Protein AF-A0A5D2FHW8-F1 (afdb_monomer)

InterPro domains:
  IPR011263 DNA-directed RNA polymerase, RpoA/D/Rpb3-type [PF01193] (41-77)
  IPR036603 RNA polymerase, RBP11-like subunit [G3DSA:3.30.1360.10] (3-85)
  IPR036603 RNA polymerase, RBP11-like subunit [SSF55257] (5-85)
  IPR050518 Archaeal Rpo3/Eukaryotic RPB3 RNA Polymerase Subunit [PTHR11800] (4-100)

Secondary structure (DSSP, 8-state):
---SEEE-TTT--EEES-STT----SHHHHHHHHTT-TTS------TT---------SSS-HHHHHHHHHHHHHHHHHHHHHHHHHHHHHTTSTTTTSSSS--

Sequence (103 aa):
MILFFDIDPNTQQVVVVDPEAYTYDDEVLKKAEAMGKPGLVEIYAKEDSFIFTVESTGAIKASQLVLNAIEILKQKLDAVRLSEDTVEADDQFGELGAHMQGG

Nearest PDB structures (foldseek):
  8hyj-assembly1_C  TM=8.212E-01  e=2.604E-06  Arabidopsis thaliana
  8him-assembly1_C  TM=8.193E-01  e=3.692E-06  Brassica oleracea
  8fkw-assembly1_SS  TM=1.903E-01  e=2.450E+00  Homo sapiens

Structure (mmCIF, N/CA/C/O backbone):
data_AF-A0A5D2FHW8-F1
#
_entry.id   AF-A0A5D2FHW8-F1
#
loop_
_atom_site.group_PDB
_atom_site.id
_atom_site.type_symbol
_atom_site.label_atom_id
_atom_site.label_alt_id
_atom_site.label_comp_id
_atom_site.label_asym_id
_atom_site.label_entity_id
_atom_site.label_seq_id
_atom_site.pdbx_PDB_ins_code
_atom_site.Cartn_x
_atom_site.Cartn_y
_atom_site.Cartn_z
_atom_site.occupancy
_atom_site.B_iso_or_equiv
_atom_site.auth_seq_id
_atom_site.auth_comp_id
_atom_site.auth_asym_id
_atom_site.auth_atom_id
_atom_site.pdbx_PDB_model_num
ATOM 1 N N . MET A 1 1 ? 10.326 10.768 -16.792 1.00 46.47 1 MET A N 1
ATOM 2 C CA . MET A 1 1 ? 10.415 9.312 -17.003 1.00 46.47 1 MET A CA 1
ATOM 3 C C . MET A 1 1 ? 10.908 8.732 -15.695 1.00 46.47 1 MET A C 1
ATOM 5 O O . MET A 1 1 ? 12.048 8.995 -15.339 1.00 46.47 1 MET A O 1
ATOM 9 N N . ILE A 1 2 ? 10.011 8.134 -14.914 1.00 50.47 2 ILE A N 1
ATOM 10 C CA . ILE A 1 2 ? 10.356 7.531 -13.622 1.00 50.47 2 ILE A CA 1
ATOM 11 C C . ILE A 1 2 ? 10.959 6.166 -13.960 1.00 50.47 2 ILE A C 1
ATOM 13 O O . ILE A 1 2 ? 10.296 5.354 -14.597 1.00 50.47 2 ILE A O 1
ATOM 17 N N . LEU A 1 3 ? 12.242 5.967 -13.664 1.00 63.62 3 LEU A N 1
ATOM 18 C CA . LEU A 1 3 ? 12.969 4.750 -14.022 1.00 63.62 3 LEU A CA 1
ATOM 19 C C . LEU A 1 3 ? 12.973 3.820 -12.799 1.00 63.62 3 LEU A C 1
ATOM 21 O O . LEU A 1 3 ? 13.757 4.002 -11.879 1.00 63.62 3 LEU A O 1
ATOM 25 N N . PHE A 1 4 ? 12.063 2.846 -12.785 1.00 81.06 4 PHE A N 1
ATOM 26 C CA . PHE A 1 4 ? 11.976 1.754 -11.795 1.00 81.06 4 PHE A CA 1
ATOM 27 C C . PHE A 1 4 ? 13.202 0.814 -11.832 1.00 81.06 4 PHE A C 1
ATOM 29 O O . PHE A 1 4 ? 13.447 0.069 -10.883 1.00 81.06 4 PHE A O 1
ATOM 36 N N . PHE A 1 5 ? 13.994 0.875 -12.909 1.00 86.94 5 PHE A N 1
ATOM 37 C CA . PHE A 1 5 ? 15.262 0.165 -13.074 1.00 86.94 5 PHE A CA 1
ATOM 38 C C . PHE A 1 5 ? 16.448 1.131 -13.128 1.00 86.94 5 PHE A C 1
ATOM 40 O O . PHE A 1 5 ? 16.333 2.219 -13.693 1.00 86.94 5 PHE A O 1
ATOM 47 N N . ASP A 1 6 ? 17.604 0.680 -12.65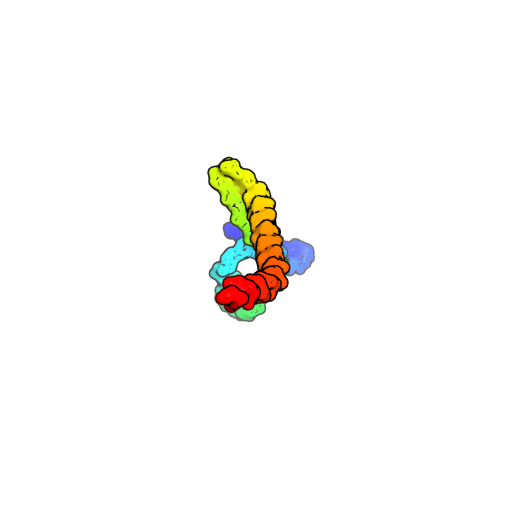0 1.00 90.06 6 ASP A N 1
ATOM 48 C CA . ASP A 1 6 ? 18.896 1.349 -12.840 1.00 90.06 6 ASP A CA 1
ATOM 49 C C . ASP A 1 6 ? 19.994 0.319 -13.153 1.00 90.06 6 ASP A C 1
ATOM 51 O O . ASP A 1 6 ? 19.761 -0.891 -13.092 1.00 90.06 6 ASP A O 1
ATOM 55 N N . ILE A 1 7 ? 21.182 0.786 -13.530 1.00 91.31 7 ILE A N 1
ATOM 56 C CA . ILE A 1 7 ? 22.364 -0.044 -13.764 1.00 91.31 7 ILE A CA 1
ATOM 57 C C . ILE A 1 7 ? 23.322 0.148 -12.592 1.00 91.31 7 ILE A C 1
ATOM 59 O O . ILE A 1 7 ? 23.831 1.245 -12.370 1.00 91.31 7 ILE A O 1
ATOM 63 N N . ASP A 1 8 ? 23.630 -0.932 -11.877 1.00 92.00 8 ASP A N 1
ATOM 64 C CA . ASP A 1 8 ? 24.673 -0.903 -10.853 1.00 92.00 8 ASP A CA 1
ATOM 65 C C . ASP A 1 8 ? 26.030 -0.581 -11.516 1.00 92.00 8 ASP A C 1
ATOM 67 O O . ASP A 1 8 ? 26.493 -1.342 -12.373 1.00 92.00 8 ASP A O 1
ATOM 71 N N . PRO A 1 9 ? 26.704 0.520 -11.133 1.00 93.38 9 PRO A N 1
ATOM 72 C CA . PRO A 1 9 ? 27.933 0.965 -11.785 1.00 93.38 9 PRO A CA 1
ATOM 73 C C . PRO A 1 9 ? 29.117 0.006 -11.590 1.00 93.38 9 PRO A C 1
ATOM 75 O O . PRO A 1 9 ? 30.080 0.070 -12.354 1.00 93.38 9 PRO A O 1
ATOM 78 N N . ASN A 1 10 ? 29.069 -0.878 -10.590 1.00 95.06 10 ASN A N 1
ATOM 79 C CA . ASN A 1 10 ? 30.153 -1.815 -10.292 1.00 95.06 10 ASN A CA 1
ATOM 80 C C . ASN A 1 10 ? 29.988 -3.132 -11.051 1.00 95.06 10 ASN A C 1
ATOM 82 O O . ASN A 1 10 ? 30.965 -3.698 -11.541 1.00 95.06 10 ASN A O 1
ATOM 86 N N . THR A 1 11 ? 28.754 -3.630 -11.133 1.00 94.75 11 THR A N 1
ATOM 87 C CA . THR A 1 11 ? 28.449 -4.942 -11.725 1.00 94.75 11 THR A CA 1
ATOM 88 C C . THR A 1 11 ? 27.930 -4.846 -13.158 1.00 94.75 11 THR A C 1
ATOM 90 O O . THR A 1 11 ? 27.918 -5.854 -13.864 1.00 94.75 11 THR A O 1
ATOM 93 N N . GLN A 1 12 ? 27.523 -3.648 -13.594 1.00 93.00 12 GLN A N 1
ATOM 94 C CA . GLN A 1 12 ? 26.814 -3.383 -14.851 1.00 93.00 12 GLN A CA 1
ATOM 95 C C . GLN A 1 12 ? 25.515 -4.192 -15.005 1.00 93.00 12 GLN A C 1
ATOM 97 O O . GLN A 1 12 ? 25.036 -4.400 -16.121 1.00 93.00 12 GLN A O 1
ATOM 102 N N . GLN A 1 13 ? 24.940 -4.663 -13.895 1.00 90.25 13 GLN A N 1
ATOM 103 C CA . GLN A 1 13 ? 23.674 -5.389 -13.891 1.00 90.25 13 GLN A CA 1
ATOM 104 C C . GLN A 1 13 ? 22.498 -4.439 -13.690 1.00 90.25 13 GLN A C 1
ATOM 106 O O . GLN A 1 13 ? 22.617 -3.404 -13.035 1.00 90.25 13 GLN A O 1
ATOM 111 N N . VAL A 1 14 ? 21.350 -4.814 -14.255 1.00 88.00 14 VAL A N 1
ATOM 112 C CA . VAL A 1 14 ? 20.087 -4.112 -14.025 1.00 88.00 14 VAL A CA 1
ATOM 113 C C . VAL A 1 14 ? 19.595 -4.432 -12.617 1.00 88.00 14 VAL A C 1
ATOM 115 O O . VAL A 1 14 ? 19.520 -5.600 -12.239 1.00 88.00 14 VAL A O 1
ATOM 118 N N . VAL A 1 15 ? 19.233 -3.400 -11.864 1.00 90.38 15 VAL A N 1
ATOM 119 C CA . VAL A 1 15 ? 18.651 -3.505 -10.524 1.00 90.38 15 VAL A CA 1
ATOM 120 C C . VAL A 1 15 ? 17.289 -2.824 -10.484 1.00 90.38 15 VAL A C 1
ATOM 122 O O . VAL A 1 15 ? 17.045 -1.861 -11.210 1.00 90.38 15 VAL A O 1
ATOM 125 N N . VAL A 1 16 ? 16.395 -3.322 -9.629 1.00 89.19 16 VAL A N 1
ATOM 126 C CA . VAL A 1 16 ? 15.116 -2.664 -9.331 1.00 89.19 16 VAL A CA 1
ATOM 127 C C . VAL A 1 16 ? 15.350 -1.654 -8.214 1.00 89.19 16 VAL A C 1
ATOM 129 O O . VAL A 1 16 ? 15.775 -2.042 -7.128 1.00 89.19 16 VAL A O 1
ATOM 132 N N . VAL A 1 17 ? 15.109 -0.370 -8.487 1.00 88.81 17 VAL A N 1
ATOM 133 C CA . VAL A 1 17 ? 15.360 0.720 -7.525 1.00 88.81 17 VAL A CA 1
ATOM 134 C C . VAL A 1 17 ? 14.107 1.058 -6.732 1.00 88.81 17 VAL A C 1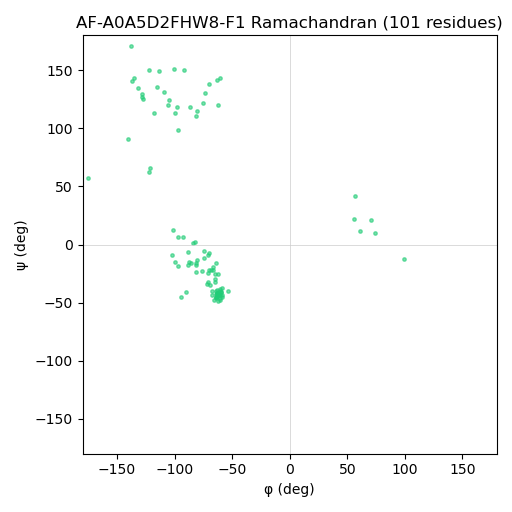
ATOM 136 O O . VAL A 1 17 ? 14.170 1.191 -5.514 1.00 88.81 17 VAL A O 1
ATOM 139 N N . ASP A 1 18 ? 12.975 1.172 -7.422 1.00 86.38 18 AS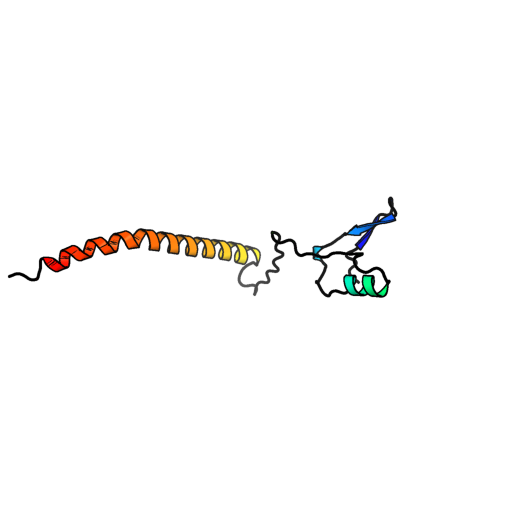P A N 1
ATOM 140 C CA . ASP A 1 18 ? 11.693 1.511 -6.814 1.00 86.38 18 ASP A CA 1
ATOM 141 C C . ASP A 1 18 ? 10.578 0.675 -7.460 1.00 86.38 18 ASP A C 1
ATOM 143 O O . ASP A 1 18 ? 10.028 1.061 -8.496 1.00 86.38 18 ASP A O 1
ATOM 147 N N . PRO A 1 19 ? 10.276 -0.508 -6.896 1.00 83.81 19 PRO A N 1
ATOM 148 C CA . PRO A 1 19 ? 9.193 -1.347 -7.396 1.00 83.81 19 PRO A CA 1
ATOM 149 C C . PRO A 1 19 ? 7.805 -0.751 -7.111 1.00 83.81 19 PRO A C 1
ATOM 151 O O . PRO A 1 19 ? 6.853 -1.101 -7.803 1.00 83.81 19 PRO A O 1
ATOM 154 N N . GLU A 1 20 ? 7.670 0.135 -6.118 1.00 82.69 20 GLU A N 1
ATOM 155 C CA . GLU A 1 20 ? 6.381 0.706 -5.700 1.00 82.69 20 GLU A CA 1
ATOM 156 C C . GLU A 1 20 ? 5.935 1.863 -6.603 1.00 82.69 20 GLU A C 1
ATOM 158 O O . GLU A 1 20 ? 4.740 2.121 -6.738 1.00 82.69 20 GLU A O 1
ATOM 163 N N . ALA A 1 21 ? 6.878 2.522 -7.282 1.00 81.94 21 ALA A N 1
ATOM 164 C CA . ALA A 1 21 ? 6.585 3.537 -8.291 1.00 81.94 21 ALA A CA 1
ATOM 165 C C . ALA A 1 21 ? 5.996 2.973 -9.598 1.00 81.94 21 ALA A C 1
ATOM 167 O O . ALA A 1 21 ? 5.586 3.751 -10.466 1.00 81.94 21 ALA A O 1
ATOM 168 N N . TYR A 1 22 ? 5.967 1.648 -9.777 1.00 83.19 22 TYR A N 1
ATOM 169 C CA . TYR A 1 22 ? 5.394 1.041 -10.973 1.00 83.19 22 TYR A CA 1
ATOM 170 C C . TYR A 1 22 ? 3.860 1.085 -10.941 1.00 83.19 22 TYR A C 1
ATOM 172 O O . TYR A 1 22 ? 3.208 0.542 -10.053 1.00 83.19 22 TYR A O 1
ATOM 180 N N . THR A 1 23 ? 3.276 1.711 -11.958 1.00 82.31 23 THR A N 1
ATOM 181 C CA . THR A 1 23 ? 1.833 1.971 -12.087 1.00 82.31 23 THR A CA 1
ATOM 182 C C . THR A 1 23 ? 1.032 0.803 -12.660 1.00 82.31 23 THR A C 1
ATOM 184 O O . THR A 1 23 ? -0.178 0.941 -12.826 1.00 82.31 23 THR A O 1
ATOM 187 N N . TYR A 1 24 ? 1.669 -0.335 -12.959 1.00 82.12 24 TYR A N 1
ATOM 188 C CA . TYR A 1 24 ? 1.021 -1.493 -13.590 1.00 82.12 24 TYR A CA 1
ATOM 189 C C . TYR A 1 24 ? 0.342 -1.160 -14.936 1.00 82.12 24 TYR A C 1
ATOM 191 O O . TYR A 1 24 ? -0.751 -1.635 -15.226 1.00 82.12 24 TYR A O 1
ATOM 199 N N . ASP A 1 25 ? 0.992 -0.348 -15.778 1.00 85.81 25 ASP A N 1
ATOM 200 C CA . ASP A 1 25 ? 0.500 0.065 -17.110 1.00 85.81 25 ASP A CA 1
ATOM 201 C C . ASP A 1 25 ? 0.984 -0.822 -18.285 1.00 85.81 25 ASP A C 1
ATOM 203 O O . ASP A 1 25 ? 0.734 -0.538 -19.468 1.00 85.81 25 ASP A O 1
ATOM 207 N N . ASP A 1 26 ? 1.661 -1.922 -17.956 1.00 86.25 26 ASP A N 1
ATOM 208 C CA . ASP A 1 26 ? 2.279 -2.896 -18.864 1.00 86.25 26 ASP A CA 1
ATOM 209 C C . ASP A 1 26 ? 3.370 -2.328 -19.787 1.00 86.25 26 ASP A C 1
ATOM 211 O O . ASP A 1 26 ? 3.794 -3.015 -20.724 1.00 86.25 26 ASP A O 1
ATOM 215 N N . GLU A 1 27 ? 3.854 -1.098 -19.573 1.00 86.56 27 GLU A N 1
ATOM 216 C CA . GLU A 1 27 ? 4.847 -0.481 -20.464 1.00 86.56 27 GLU A CA 1
ATOM 217 C C . GLU A 1 27 ? 6.134 -1.322 -20.539 1.00 86.56 27 GLU A C 1
ATOM 219 O O . GLU A 1 27 ? 6.680 -1.556 -21.623 1.00 86.56 27 GLU A O 1
ATOM 224 N N . VAL A 1 28 ? 6.574 -1.858 -19.397 1.00 86.38 28 VAL A N 1
ATOM 225 C CA . VAL A 1 28 ? 7.779 -2.694 -19.283 1.00 86.38 28 VAL A CA 1
ATOM 226 C C . VAL A 1 28 ? 7.642 -4.000 -20.057 1.00 86.38 28 VAL A C 1
ATOM 228 O O . VAL A 1 28 ? 8.555 -4.385 -20.793 1.00 86.38 28 VAL A O 1
ATOM 231 N N . LEU A 1 29 ? 6.492 -4.661 -19.924 1.00 88.94 29 LEU A N 1
ATOM 232 C CA . LEU A 1 29 ? 6.212 -5.929 -20.596 1.00 88.94 29 LEU A CA 1
ATOM 233 C C . LEU A 1 29 ? 6.161 -5.725 -22.113 1.00 88.94 29 LEU A C 1
ATOM 235 O O . LEU A 1 29 ? 6.876 -6.400 -22.856 1.00 88.94 29 LEU A O 1
ATOM 239 N N . LYS A 1 30 ? 5.427 -4.702 -22.570 1.00 90.06 30 LYS A N 1
ATOM 240 C CA . LYS A 1 30 ? 5.346 -4.329 -23.992 1.00 90.06 30 LYS A CA 1
ATOM 241 C C . LYS A 1 30 ? 6.717 -3.981 -24.567 1.00 90.06 30 LYS A C 1
ATOM 243 O O . LYS A 1 30 ? 7.020 -4.319 -25.713 1.00 90.06 30 LYS A O 1
ATOM 248 N N . LYS A 1 31 ? 7.578 -3.316 -23.789 1.00 88.75 31 LYS A N 1
ATOM 249 C CA . LYS A 1 31 ? 8.942 -2.996 -24.223 1.00 88.75 31 LYS A CA 1
ATOM 250 C C . LYS A 1 31 ? 9.799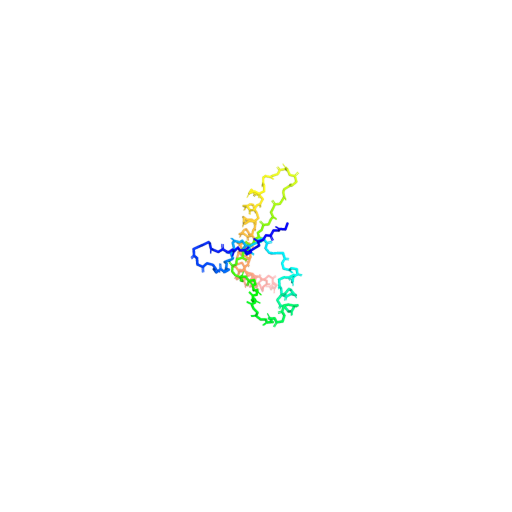 -4.252 -24.375 1.00 88.75 31 LYS A C 1
ATOM 252 O O . LYS A 1 31 ? 10.513 -4.361 -25.373 1.00 88.75 31 LYS A O 1
ATOM 257 N N . ALA A 1 32 ? 9.716 -5.192 -23.435 1.00 89.31 32 ALA A N 1
ATOM 258 C CA . ALA A 1 32 ? 10.428 -6.468 -23.505 1.00 89.31 32 ALA A CA 1
ATOM 259 C C . ALA A 1 32 ? 10.004 -7.291 -24.736 1.00 89.31 32 ALA A C 1
ATOM 261 O O . ALA A 1 32 ? 10.858 -7.806 -25.466 1.00 89.31 32 ALA A O 1
ATOM 262 N N . GLU A 1 33 ? 8.703 -7.327 -25.032 1.00 91.19 33 GLU A N 1
ATOM 263 C CA . GLU A 1 33 ? 8.159 -7.950 -26.244 1.00 91.19 33 GLU A CA 1
ATOM 264 C C . GLU A 1 33 ? 8.659 -7.269 -27.523 1.00 91.19 33 GLU A C 1
ATOM 266 O O . GLU A 1 33 ? 9.170 -7.941 -28.420 1.00 91.19 33 GLU A O 1
ATOM 271 N N . ALA A 1 34 ? 8.597 -5.934 -27.596 1.00 92.12 34 ALA A N 1
ATOM 272 C CA . ALA A 1 34 ? 9.076 -5.168 -28.750 1.00 92.12 34 ALA A CA 1
ATOM 273 C C . ALA A 1 34 ? 10.590 -5.324 -28.989 1.00 92.12 34 ALA A C 1
ATOM 275 O O . ALA A 1 34 ? 11.067 -5.171 -30.113 1.00 92.12 34 ALA A O 1
ATOM 276 N N . MET A 1 35 ? 11.352 -5.645 -27.942 1.00 91.81 35 MET A N 1
ATOM 277 C CA . MET A 1 35 ? 12.778 -5.972 -28.024 1.00 91.81 35 MET A CA 1
ATOM 278 C C . MET A 1 35 ? 13.047 -7.435 -28.418 1.00 91.81 35 MET A C 1
ATOM 280 O O . MET A 1 35 ? 14.210 -7.837 -28.475 1.00 91.81 35 MET A O 1
ATOM 284 N N . GLY A 1 36 ? 12.008 -8.235 -28.678 1.00 93.12 36 GLY A N 1
ATOM 285 C CA . GLY A 1 36 ? 12.127 -9.655 -29.014 1.00 93.12 36 GLY A CA 1
ATOM 286 C C . GLY A 1 36 ? 12.568 -10.525 -27.836 1.00 93.12 36 GLY A C 1
ATOM 287 O O . GLY A 1 36 ? 13.102 -11.613 -28.048 1.00 93.12 36 GLY A O 1
ATOM 288 N N . LYS A 1 37 ? 12.383 -10.046 -26.599 1.00 92.62 37 LYS A N 1
ATOM 289 C CA . LYS A 1 37 ? 12.757 -10.738 -25.358 1.00 92.62 37 LYS A CA 1
ATOM 290 C C . LYS A 1 37 ? 11.529 -10.927 -24.455 1.00 92.62 37 LYS A C 1
ATOM 292 O O . LYS A 1 37 ? 11.488 -10.361 -23.361 1.00 92.62 37 LYS A O 1
ATOM 297 N N . PRO A 1 38 ? 10.509 -11.685 -24.901 1.00 89.62 38 PRO A N 1
ATOM 298 C CA . PRO A 1 38 ? 9.361 -11.991 -24.054 1.00 89.62 38 PRO A CA 1
ATOM 299 C C . PRO A 1 38 ? 9.817 -12.754 -22.801 1.00 89.62 38 PRO A C 1
ATOM 301 O O . PRO A 1 38 ? 10.742 -13.563 -22.869 1.00 89.62 38 PRO A O 1
ATOM 304 N N . GLY A 1 39 ? 9.188 -12.477 -21.657 1.00 88.19 39 GLY A N 1
ATOM 305 C CA . GLY A 1 39 ? 9.533 -13.108 -20.376 1.00 88.19 39 GLY A CA 1
ATOM 306 C C . GLY A 1 39 ? 10.831 -12.607 -19.729 1.00 88.19 39 GLY A C 1
ATOM 307 O O . GLY A 1 39 ? 11.286 -13.193 -18.756 1.00 88.19 39 GLY A O 1
ATOM 308 N N . LEU A 1 40 ? 11.443 -11.531 -20.243 1.00 89.00 40 LEU A N 1
ATOM 309 C CA . LEU A 1 40 ? 12.629 -10.926 -19.619 1.00 89.00 40 LEU A CA 1
ATOM 310 C C . LEU A 1 40 ? 12.335 -10.339 -18.228 1.00 89.00 40 LEU A C 1
ATOM 312 O O . LEU A 1 40 ? 13.233 -10.266 -17.394 1.00 89.00 40 LEU A O 1
ATOM 316 N N . VAL A 1 41 ? 11.100 -9.891 -18.007 1.00 87.75 41 VAL A N 1
ATOM 317 C CA . VAL A 1 41 ? 10.634 -9.305 -16.750 1.00 87.75 41 VAL A CA 1
ATOM 318 C C . VAL A 1 41 ? 9.318 -9.969 -16.376 1.00 87.75 41 VAL A C 1
ATOM 320 O O . VAL A 1 41 ? 8.427 -10.094 -17.216 1.00 87.75 41 VAL A O 1
ATOM 323 N N . GLU A 1 42 ? 9.198 -10.347 -15.110 1.00 88.06 42 GLU A N 1
ATOM 324 C CA . GLU A 1 42 ? 7.955 -10.803 -14.496 1.00 88.06 42 GLU A CA 1
ATOM 325 C C . GLU A 1 42 ? 7.556 -9.801 -13.417 1.00 88.06 42 GLU A C 1
ATOM 327 O O . GLU A 1 42 ? 8.397 -9.332 -12.649 1.00 88.06 42 GLU A O 1
ATOM 332 N N . ILE A 1 43 ? 6.273 -9.446 -13.382 1.00 87.56 43 ILE A N 1
ATOM 333 C CA . ILE A 1 43 ? 5.732 -8.479 -12.430 1.00 87.56 43 ILE A CA 1
ATOM 334 C C . ILE A 1 43 ? 4.546 -9.133 -11.740 1.00 87.56 43 ILE A C 1
ATOM 336 O O . ILE A 1 43 ? 3.614 -9.593 -12.396 1.00 87.56 43 ILE A O 1
ATOM 340 N N . TYR A 1 44 ? 4.588 -9.167 -10.415 1.00 87.81 44 TYR A N 1
ATOM 341 C CA . TYR A 1 44 ? 3.532 -9.716 -9.580 1.00 87.81 44 TYR A CA 1
ATOM 342 C C . TYR A 1 44 ? 3.284 -8.787 -8.395 1.00 87.81 44 TYR A C 1
ATOM 344 O O . TYR A 1 44 ? 4.218 -8.2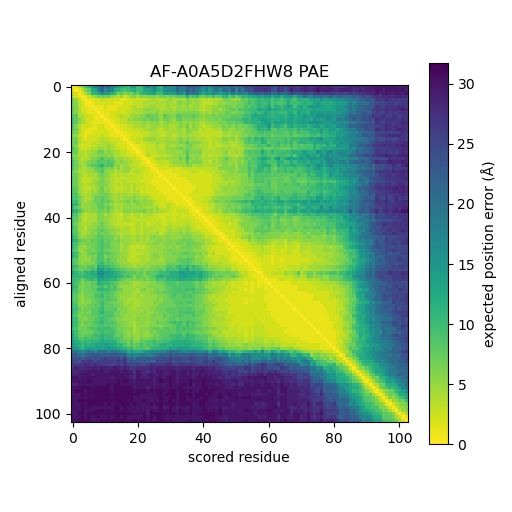26 -7.819 1.00 87.81 44 TYR A O 1
ATOM 352 N N . ALA A 1 45 ? 2.013 -8.626 -8.031 1.00 87.06 45 ALA A N 1
ATOM 353 C CA . ALA A 1 45 ? 1.655 -7.930 -6.808 1.00 87.06 45 ALA A CA 1
ATOM 354 C C . ALA A 1 45 ? 2.058 -8.787 -5.603 1.00 87.06 45 ALA A C 1
ATOM 356 O O . ALA A 1 45 ? 1.868 -10.005 -5.593 1.00 87.06 45 ALA A O 1
ATOM 357 N N .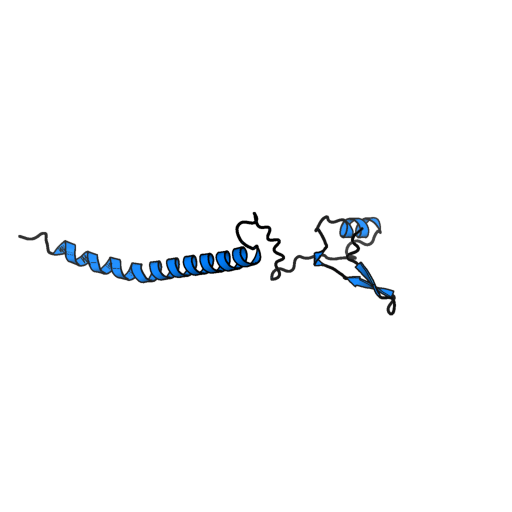 LYS A 1 46 ? 2.610 -8.149 -4.574 1.00 88.88 46 LYS A N 1
ATOM 358 C CA . LYS A 1 46 ? 2.924 -8.817 -3.316 1.00 88.88 46 LYS A CA 1
ATOM 359 C C . LYS A 1 46 ? 1.652 -8.914 -2.467 1.00 88.88 46 LYS A C 1
ATOM 361 O O . LYS A 1 46 ? 1.153 -7.899 -1.996 1.00 88.88 46 LYS A O 1
ATOM 366 N N . GLU A 1 47 ? 1.129 -10.126 -2.287 1.00 89.56 47 GLU A N 1
ATOM 367 C CA . GLU A 1 47 ? -0.205 -10.367 -1.703 1.00 89.56 47 GLU A CA 1
ATOM 368 C C . GLU A 1 47 ? -0.355 -9.930 -0.234 1.00 89.56 47 GLU A C 1
ATOM 370 O O . GLU A 1 47 ? -1.459 -9.627 0.214 1.00 89.56 47 GLU A O 1
ATOM 375 N N . ASP A 1 48 ? 0.741 -9.875 0.522 1.00 92.69 48 ASP A N 1
ATOM 376 C CA . ASP A 1 48 ? 0.784 -9.502 1.940 1.00 92.69 48 ASP A CA 1
ATOM 377 C C . ASP A 1 48 ? 1.259 -8.054 2.174 1.00 92.69 48 ASP A C 1
ATOM 379 O O . ASP A 1 48 ? 1.573 -7.670 3.303 1.00 92.69 48 ASP A O 1
ATOM 383 N N . SER A 1 49 ? 1.328 -7.237 1.118 1.00 90.06 49 SER A N 1
ATOM 384 C CA . SER A 1 49 ? 1.810 -5.858 1.179 1.00 90.06 49 SER A CA 1
ATOM 385 C C . SER A 1 49 ? 0.816 -4.897 0.540 1.00 90.06 49 SER A C 1
ATOM 387 O O . SER A 1 49 ? 0.366 -5.091 -0.585 1.00 90.06 49 SER A O 1
ATOM 389 N N . PHE A 1 50 ? 0.475 -3.839 1.274 1.00 88.56 50 PHE A N 1
ATOM 390 C CA . PHE A 1 50 ? -0.550 -2.883 0.872 1.00 88.56 50 PHE A CA 1
ATOM 391 C C . PHE A 1 50 ? -0.007 -1.461 0.950 1.00 88.56 50 PHE A C 1
ATOM 393 O O . PHE A 1 50 ? 0.467 -1.026 2.001 1.00 88.56 50 PHE A O 1
ATOM 400 N N . ILE A 1 51 ? -0.134 -0.727 -0.153 1.00 87.88 51 ILE A N 1
ATOM 401 C CA . ILE A 1 51 ? 0.174 0.701 -0.225 1.00 87.88 51 ILE A CA 1
ATOM 402 C C . ILE A 1 51 ? -1.149 1.458 -0.123 1.00 87.88 51 ILE A C 1
ATOM 404 O O . ILE A 1 51 ? -1.998 1.369 -1.009 1.00 87.88 51 ILE A O 1
ATOM 408 N N . PHE A 1 52 ? -1.334 2.199 0.970 1.00 91.31 52 PHE A N 1
ATOM 409 C CA . PHE A 1 52 ? -2.507 3.048 1.170 1.00 91.31 52 PHE A CA 1
ATOM 410 C C . PHE A 1 52 ? -2.140 4.517 0.974 1.00 91.31 52 PHE A C 1
ATOM 412 O O . PHE A 1 52 ? -1.286 5.052 1.681 1.00 91.31 52 PHE A O 1
ATOM 419 N N . THR A 1 53 ? -2.851 5.200 0.079 1.00 92.38 53 THR A N 1
ATOM 420 C CA . THR A 1 53 ? -2.827 6.663 -0.017 1.00 92.38 53 THR A CA 1
ATOM 421 C C . THR A 1 53 ? -4.036 7.219 0.720 1.00 92.38 53 THR A C 1
ATOM 423 O O . THR A 1 53 ? -5.177 6.916 0.376 1.00 92.38 53 THR A O 1
ATOM 426 N N . VAL A 1 54 ? -3.791 8.017 1.759 1.00 94.81 54 VAL A N 1
ATOM 427 C CA . VAL A 1 54 ? -4.852 8.598 2.588 1.00 94.81 54 VAL A CA 1
ATOM 428 C C . VAL A 1 54 ? -4.805 10.110 2.481 1.00 94.81 54 VAL A C 1
ATOM 430 O O . VAL A 1 54 ? -3.882 10.756 2.977 1.00 94.81 54 VAL A O 1
ATOM 433 N N . GLU A 1 55 ? -5.847 10.673 1.881 1.00 95.69 55 GLU A N 1
ATOM 434 C CA . GLU A 1 55 ? -6.044 12.112 1.761 1.00 95.69 55 GLU A CA 1
ATOM 435 C C . GLU A 1 55 ? -7.190 12.553 2.674 1.00 95.69 55 GLU A C 1
ATOM 437 O O . GLU A 1 55 ? -8.263 11.953 2.697 1.00 95.69 55 GLU A O 1
ATOM 442 N N . SER A 1 56 ? -6.959 13.602 3.461 1.00 95.62 56 SER A N 1
ATOM 443 C CA . SER A 1 56 ? -7.980 14.169 4.341 1.00 95.62 56 SER A CA 1
ATOM 444 C C . SER A 1 56 ? -8.608 15.414 3.725 1.00 95.62 56 SER A C 1
ATOM 446 O O . SER A 1 56 ? -7.937 16.189 3.051 1.00 95.62 56 SER A O 1
ATOM 448 N N . THR A 1 57 ? -9.869 15.676 4.067 1.00 96.00 57 THR A N 1
ATOM 449 C CA . THR A 1 57 ? -10.554 16.947 3.779 1.00 96.00 57 THR A CA 1
ATOM 450 C C . THR A 1 57 ? -10.022 18.129 4.602 1.00 96.00 57 THR A C 1
ATOM 452 O O . THR A 1 57 ? -10.436 19.265 4.385 1.00 96.00 57 THR A O 1
ATOM 455 N N . GLY A 1 58 ? -9.134 17.877 5.570 1.00 93.75 58 GLY A N 1
ATOM 456 C CA . GLY A 1 58 ? -8.536 18.881 6.456 1.00 93.75 58 GLY A CA 1
ATOM 457 C C . GLY A 1 58 ? -9.185 18.976 7.841 1.00 93.75 58 GLY A C 1
ATOM 458 O O . GLY A 1 58 ? -8.589 19.556 8.744 1.00 93.75 58 GLY A O 1
ATOM 459 N N . ALA A 1 59 ? -10.356 18.363 8.052 1.00 96.00 59 ALA A N 1
ATOM 460 C CA . ALA A 1 59 ? -11.032 18.369 9.356 1.00 96.00 59 ALA A CA 1
ATOM 461 C C . ALA A 1 59 ? -10.316 17.500 10.412 1.00 96.00 59 ALA A C 1
ATOM 463 O O . ALA A 1 59 ? -10.334 17.807 11.601 1.00 96.00 59 ALA A O 1
ATOM 464 N N . ILE A 1 60 ? -9.684 16.408 9.975 1.00 95.88 60 ILE A N 1
ATOM 465 C CA . ILE A 1 60 ? -8.957 15.443 10.814 1.00 95.88 60 ILE A CA 1
ATOM 466 C C . ILE A 1 60 ? -7.631 15.119 10.115 1.00 95.88 60 ILE A C 1
ATOM 468 O O . ILE A 1 60 ? -7.588 15.037 8.893 1.00 95.88 60 ILE A O 1
ATOM 472 N N . LYS A 1 61 ? -6.527 14.918 10.842 1.00 97.31 61 LYS A N 1
ATOM 473 C CA . LYS A 1 61 ? -5.262 14.491 10.209 1.00 97.31 61 LYS A CA 1
ATOM 474 C C . LYS A 1 61 ? -5.418 13.109 9.561 1.00 97.31 61 LYS A C 1
ATOM 476 O O . LYS A 1 61 ? -6.035 12.231 10.155 1.00 97.31 61 LYS A O 1
ATOM 481 N N . ALA A 1 62 ? -4.802 12.888 8.398 1.00 96.94 62 ALA A N 1
ATOM 482 C CA . ALA A 1 62 ? -4.853 11.600 7.695 1.00 96.94 62 ALA A CA 1
ATOM 483 C C . ALA A 1 62 ? -4.410 10.419 8.583 1.00 96.94 62 ALA A C 1
ATOM 485 O O . ALA A 1 62 ? -5.072 9.388 8.613 1.00 96.94 62 ALA A O 1
ATOM 486 N N . SER A 1 63 ? -3.364 10.602 9.398 1.00 96.00 63 SER A N 1
ATOM 487 C CA . SER A 1 63 ? -2.923 9.588 10.366 1.00 96.00 63 SER A CA 1
ATOM 488 C C . SER A 1 63 ? -3.999 9.236 11.398 1.00 96.00 63 SER A C 1
ATOM 490 O O . SER A 1 63 ? -4.190 8.066 11.717 1.00 96.00 63 SER A O 1
ATOM 492 N N . GLN A 1 64 ? -4.742 10.231 11.888 1.00 97.31 64 GLN A N 1
ATOM 493 C CA . GLN A 1 64 ? -5.822 10.010 12.846 1.00 97.31 64 GLN A CA 1
ATOM 494 C C . GLN A 1 64 ? -7.031 9.331 12.192 1.00 97.31 64 GLN A C 1
ATOM 496 O O . GLN A 1 64 ? -7.676 8.514 12.838 1.00 97.31 64 GLN A O 1
ATOM 501 N N . LEU A 1 65 ? -7.323 9.613 10.915 1.00 96.88 65 LEU A N 1
ATOM 502 C CA . LEU A 1 65 ? -8.370 8.900 10.173 1.00 96.88 65 LEU A CA 1
ATOM 503 C C . LEU A 1 65 ? -8.094 7.393 10.126 1.00 96.88 65 LEU A C 1
ATOM 505 O O . LEU A 1 65 ? -9.003 6.604 10.375 1.00 96.88 65 LEU A O 1
ATOM 509 N N . VAL A 1 66 ? -6.843 7.001 9.867 1.00 96.88 66 VAL A N 1
ATOM 510 C CA . VAL A 1 66 ? -6.443 5.585 9.840 1.00 96.88 66 VAL A CA 1
ATOM 511 C C . VAL A 1 66 ? -6.608 4.939 11.216 1.00 96.88 66 VAL A C 1
ATOM 513 O O . VAL A 1 66 ? -7.201 3.867 11.317 1.00 96.88 66 VAL A O 1
ATOM 516 N N . LEU A 1 67 ? -6.150 5.600 12.284 1.00 98.00 67 LEU A N 1
ATOM 517 C CA . LEU A 1 67 ? -6.306 5.086 13.650 1.00 98.00 67 LEU A CA 1
ATOM 518 C C . LEU A 1 67 ? -7.784 4.922 14.034 1.00 98.00 67 LEU A C 1
ATOM 520 O O . LEU A 1 67 ? -8.181 3.856 14.499 1.00 98.00 67 LEU A O 1
ATOM 524 N N . ASN A 1 68 ? -8.615 5.928 13.750 1.00 96.94 68 ASN A N 1
ATOM 525 C CA . ASN A 1 68 ? -10.055 5.871 14.012 1.00 96.94 68 ASN A CA 1
ATOM 526 C C . ASN A 1 68 ? -10.731 4.729 13.235 1.00 96.94 68 ASN A C 1
ATOM 52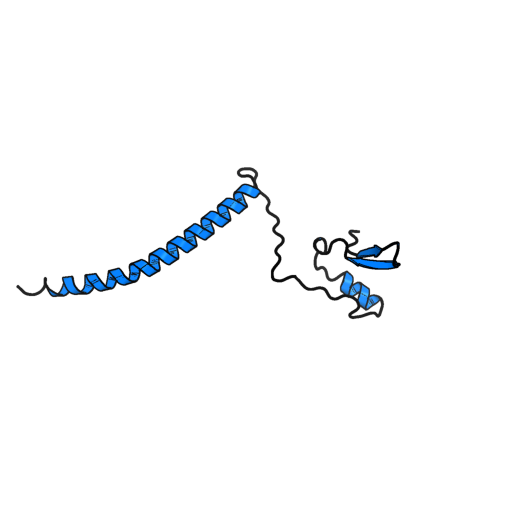8 O O . ASN A 1 68 ? -11.623 4.064 13.759 1.00 96.94 68 ASN A O 1
ATOM 532 N N . ALA A 1 69 ? -10.318 4.478 11.988 1.00 97.06 69 ALA A N 1
ATOM 533 C CA . ALA A 1 69 ? -10.860 3.382 11.190 1.00 97.06 69 ALA A CA 1
ATOM 534 C C . ALA A 1 69 ? -10.564 2.012 11.825 1.00 97.06 69 ALA A C 1
ATOM 536 O O . ALA A 1 69 ? -11.453 1.159 11.883 1.00 97.06 69 ALA A O 1
ATOM 537 N N . ILE A 1 70 ? -9.350 1.817 12.352 1.00 97.62 70 ILE A N 1
ATOM 538 C CA . ILE A 1 70 ? -8.964 0.590 13.065 1.00 97.62 70 ILE A CA 1
ATOM 539 C C . ILE A 1 70 ? -9.801 0.416 14.339 1.00 97.62 70 ILE A C 1
ATOM 541 O O . ILE A 1 70 ? -10.291 -0.682 14.609 1.00 97.62 70 ILE A O 1
ATOM 545 N N . GLU A 1 71 ? -10.020 1.489 15.101 1.00 98.12 71 GLU A N 1
ATOM 546 C CA . GLU A 1 71 ? -10.864 1.450 16.303 1.00 98.12 71 GLU A CA 1
ATOM 547 C C . GLU A 1 71 ? -12.308 1.051 15.980 1.00 98.12 71 GLU A C 1
ATOM 549 O O . GLU A 1 71 ? -12.876 0.194 16.656 1.00 98.12 71 GLU A O 1
ATOM 554 N N . ILE A 1 72 ? -12.884 1.605 14.910 1.00 98.12 72 ILE A N 1
ATOM 555 C CA . ILE A 1 72 ? -14.238 1.258 14.460 1.00 98.12 72 ILE A CA 1
ATOM 556 C C . ILE A 1 72 ? -14.315 -0.214 14.038 1.00 98.12 72 ILE A C 1
ATOM 558 O O . ILE A 1 72 ? -15.291 -0.894 14.359 1.00 98.12 72 ILE A O 1
ATOM 562 N N . LEU A 1 73 ? -13.305 -0.730 13.329 1.00 97.94 73 LEU A N 1
ATOM 563 C CA . LEU A 1 73 ? -13.258 -2.147 12.952 1.00 97.94 73 LEU A CA 1
ATOM 564 C C . LEU A 1 73 ? -13.224 -3.053 14.186 1.00 97.94 73 LEU A C 1
ATOM 566 O O . LEU A 1 73 ? -13.969 -4.032 14.241 1.00 97.94 73 LEU A O 1
ATOM 570 N N . LYS A 1 74 ? -12.425 -2.695 15.196 1.00 97.56 74 LYS A N 1
ATOM 571 C CA . LYS A 1 74 ? -12.382 -3.417 16.471 1.00 97.56 74 LYS A CA 1
ATOM 572 C C . LYS A 1 74 ? -13.742 -3.402 17.175 1.00 97.56 74 LYS A C 1
ATOM 574 O O . LYS A 1 74 ? -14.233 -4.456 17.555 1.00 97.56 74 LYS A O 1
ATOM 579 N N . GLN A 1 75 ? -14.379 -2.237 17.283 1.00 97.31 75 GLN A N 1
ATOM 580 C CA . GLN A 1 75 ? -15.699 -2.109 17.911 1.00 97.31 75 GLN A CA 1
ATOM 581 C C . GLN A 1 75 ? -16.762 -2.958 17.205 1.00 97.31 75 GLN A C 1
ATOM 583 O O . GLN A 1 75 ? -17.580 -3.596 17.864 1.00 97.31 75 GLN A O 1
ATOM 588 N N . LYS A 1 76 ? -16.742 -2.998 15.866 1.00 96.69 76 LYS A N 1
ATOM 589 C CA . LYS A 1 76 ? -17.649 -3.851 15.087 1.00 96.69 76 LYS A CA 1
ATOM 590 C C . LYS A 1 76 ? -17.414 -5.334 15.366 1.00 96.69 76 LYS A C 1
ATOM 592 O O . LYS A 1 76 ? -18.383 -6.069 15.517 1.00 96.69 76 LYS A O 1
ATOM 597 N N . LEU A 1 77 ? -16.156 -5.764 15.455 1.00 96.00 77 LEU A N 1
ATOM 598 C CA . LEU A 1 77 ? -15.818 -7.144 15.805 1.00 96.00 77 LEU A CA 1
ATOM 599 C C . LEU A 1 77 ? -16.300 -7.504 17.217 1.00 96.00 77 LEU A C 1
ATOM 601 O O . LEU A 1 77 ? -16.896 -8.562 17.409 1.00 96.00 77 LEU A O 1
ATOM 605 N N . ASP A 1 78 ? -16.072 -6.619 18.186 1.00 94.94 78 ASP A N 1
ATOM 606 C CA . ASP A 1 78 ? -16.492 -6.826 19.573 1.00 94.94 78 ASP A CA 1
ATOM 607 C C . ASP A 1 78 ? -18.026 -6.919 19.685 1.00 94.94 78 ASP A C 1
ATOM 609 O O . ASP A 1 78 ? -18.540 -7.778 20.398 1.00 94.94 78 ASP A O 1
ATOM 613 N N . ALA A 1 79 ? -18.766 -6.103 18.925 1.00 93.81 79 ALA A N 1
ATOM 614 C CA . ALA A 1 79 ? -20.229 -6.152 18.885 1.00 93.81 79 ALA A CA 1
ATOM 615 C C . ALA A 1 79 ? -20.773 -7.480 18.327 1.00 93.81 79 ALA A C 1
ATOM 617 O O . ALA A 1 79 ? -21.745 -8.009 18.862 1.00 93.81 79 ALA A O 1
ATOM 618 N N . VAL A 1 80 ? -20.145 -8.031 17.280 1.00 92.62 80 VAL A N 1
ATOM 619 C CA . VAL A 1 80 ? -20.535 -9.336 16.714 1.00 92.62 80 VAL A CA 1
ATOM 620 C C . VAL A 1 80 ? -20.310 -10.453 17.733 1.00 92.62 80 VAL A C 1
ATOM 622 O O . VAL A 1 80 ? -21.212 -11.252 17.964 1.00 92.62 80 VAL A O 1
ATOM 625 N N . ARG A 1 81 ? -19.156 -10.463 18.409 1.00 88.94 81 ARG A N 1
ATOM 626 C CA . ARG A 1 81 ? -18.852 -11.462 19.448 1.00 88.94 81 ARG A CA 1
ATOM 627 C C . ARG A 1 81 ? -19.869 -11.442 20.585 1.00 88.94 81 ARG A C 1
ATOM 629 O O . ARG A 1 81 ? -20.373 -12.484 20.977 1.00 88.94 81 ARG A O 1
ATOM 636 N N . LEU A 1 82 ? -20.223 -10.248 21.061 1.00 83.44 82 LEU A N 1
ATOM 637 C CA . LEU A 1 82 ? -21.196 -10.105 22.142 1.00 83.44 82 LEU A CA 1
ATOM 638 C C . LEU A 1 82 ? -22.595 -10.589 21.733 1.00 83.44 82 LEU A C 1
ATOM 640 O O . LEU A 1 82 ? -23.332 -11.090 22.573 1.00 83.44 82 LEU A O 1
ATOM 644 N N . SER A 1 83 ? -22.960 -10.446 20.452 1.00 72.56 83 SER A N 1
ATOM 645 C CA . SER A 1 83 ? -24.246 -10.934 19.948 1.00 72.56 83 SER A CA 1
ATOM 646 C C . SER A 1 83 ? -24.334 -12.462 19.912 1.00 72.56 83 SER A C 1
ATOM 648 O O . SER A 1 83 ? -25.398 -12.991 20.219 1.00 72.56 83 SER A O 1
ATOM 650 N N . GLU A 1 84 ? -23.231 -13.163 19.619 1.00 62.19 84 GLU A N 1
ATOM 651 C CA . GLU A 1 84 ? -23.156 -14.633 19.668 1.00 62.19 84 GLU A CA 1
ATOM 652 C C . GLU A 1 84 ? -23.283 -15.154 21.110 1.00 62.19 84 GLU A C 1
ATOM 654 O O . GLU A 1 84 ? -24.026 -16.102 21.356 1.00 62.19 84 GLU A O 1
ATOM 659 N N . ASP A 1 85 ? -22.662 -14.473 22.077 1.00 59.91 85 ASP A N 1
ATOM 660 C CA . ASP A 1 85 ? -22.747 -14.841 23.498 1.00 59.91 85 ASP A CA 1
ATOM 661 C C . ASP A 1 85 ? -24.155 -14.619 24.096 1.00 59.91 85 ASP A C 1
ATOM 663 O O . ASP A 1 85 ? -24.512 -15.228 25.105 1.00 59.91 85 ASP A O 1
ATOM 667 N N . THR A 1 86 ? -24.982 -13.756 23.492 1.00 57.81 86 THR A N 1
ATOM 668 C CA . THR A 1 86 ? -26.357 -13.493 23.960 1.00 57.81 86 THR A CA 1
ATOM 669 C C . THR A 1 86 ? -27.416 -14.441 23.397 1.00 57.81 86 THR A C 1
ATOM 671 O O . THR A 1 86 ? -28.511 -14.500 23.954 1.00 57.81 86 THR A O 1
ATOM 674 N N . VAL A 1 87 ? -27.126 -15.204 22.335 1.00 55.44 87 VAL A N 1
ATOM 675 C CA . VAL A 1 87 ? -28.123 -16.111 21.727 1.00 55.44 87 VAL A CA 1
ATOM 676 C C . VAL A 1 87 ? -28.417 -17.319 22.628 1.00 55.44 87 VAL A C 1
ATOM 678 O O . VAL A 1 87 ? -29.525 -17.840 22.599 1.00 55.44 87 VAL A O 1
ATOM 681 N N . GLU A 1 88 ? -27.490 -17.707 23.514 1.00 53.91 88 GLU A N 1
ATOM 682 C CA . GLU A 1 88 ? -27.733 -18.770 24.507 1.00 53.91 88 GLU A CA 1
ATOM 683 C C . GLU A 1 88 ? -28.640 -18.335 25.679 1.00 53.91 88 GLU A C 1
ATOM 685 O O . GLU A 1 88 ? -29.016 -19.160 26.513 1.00 53.91 88 GLU A O 1
ATOM 690 N N . ALA A 1 89 ? -29.020 -17.053 25.760 1.00 51.12 89 ALA A N 1
ATOM 691 C CA . ALA A 1 89 ? -29.899 -16.540 26.815 1.00 51.12 89 ALA A CA 1
ATOM 692 C C . ALA A 1 89 ? -31.384 -16.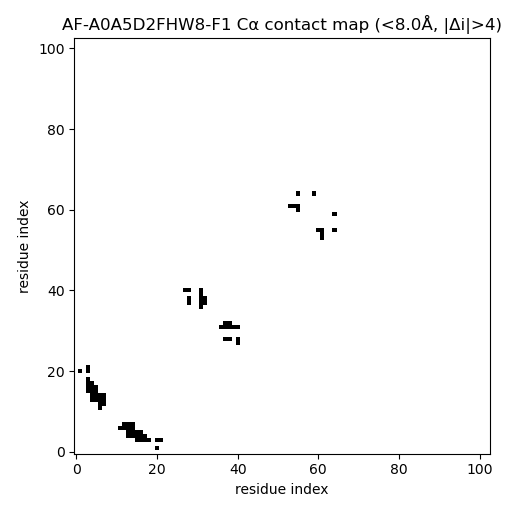452 26.407 1.00 51.12 89 ALA A C 1
ATOM 694 O O . ALA A 1 89 ? -32.244 -16.410 27.290 1.00 51.12 89 ALA A O 1
ATOM 695 N N . ASP A 1 90 ? -31.707 -16.466 25.109 1.00 49.06 90 ASP A N 1
ATOM 696 C CA . ASP A 1 90 ? -33.101 -16.392 24.635 1.00 49.06 90 ASP A CA 1
ATOM 697 C C . ASP A 1 90 ? -33.827 -17.752 24.674 1.00 49.06 90 ASP A C 1
ATOM 699 O O . ASP A 1 90 ? -35.057 -17.790 24.757 1.00 49.06 90 ASP A O 1
ATOM 703 N N . ASP A 1 91 ? -33.097 -18.870 24.757 1.00 54.09 91 ASP A N 1
ATOM 704 C CA . ASP A 1 91 ? -33.689 -20.202 24.964 1.00 54.09 91 ASP A CA 1
ATOM 705 C C . ASP A 1 91 ? -34.190 -20.429 26.411 1.00 54.09 91 ASP A C 1
ATOM 707 O O . ASP A 1 91 ? -34.943 -21.370 26.665 1.00 54.09 91 ASP A O 1
ATOM 711 N N . GLN A 1 92 ? -33.851 -19.556 27.374 1.00 52.56 92 GLN A N 1
ATOM 712 C CA . GLN A 1 92 ? -34.326 -19.663 28.768 1.00 52.56 92 GLN A CA 1
ATOM 713 C C . GLN A 1 92 ? -35.694 -19.012 29.032 1.00 52.56 92 GLN A C 1
ATOM 715 O O . GLN A 1 92 ? -36.324 -19.314 30.047 1.00 52.56 92 GLN A O 1
ATOM 720 N N . PHE A 1 93 ? -36.203 -18.154 28.141 1.00 49.69 93 PHE A N 1
ATOM 721 C CA . PHE A 1 93 ? -37.522 -17.524 28.324 1.00 49.69 93 PHE A CA 1
ATOM 722 C C . PHE A 1 93 ? -38.693 -18.338 27.747 1.00 49.69 93 PHE A C 1
ATOM 724 O O . PHE A 1 93 ? -39.854 -18.007 28.006 1.00 49.69 93 PHE A O 1
ATOM 731 N N . GLY A 1 94 ? -38.418 -19.440 27.038 1.00 51.56 94 GLY A N 1
ATOM 732 C CA . GLY A 1 94 ? -39.440 -20.337 26.485 1.00 51.56 94 GLY A CA 1
ATOM 733 C C . GLY A 1 94 ? -40.261 -21.107 27.532 1.00 51.56 94 GLY A C 1
ATOM 734 O O . GLY A 1 94 ? -41.391 -21.502 27.246 1.00 51.56 94 GLY A O 1
ATOM 735 N N . GLU A 1 95 ? -39.757 -21.280 28.760 1.00 52.03 95 GLU A N 1
ATOM 736 C CA . GLU A 1 95 ? -40.442 -22.067 29.803 1.00 52.03 95 GLU A CA 1
ATOM 737 C C . GLU A 1 95 ? -41.430 -21.254 30.664 1.00 52.03 95 GLU A C 1
ATOM 739 O O . GLU A 1 95 ? -42.338 -21.822 31.275 1.00 52.03 95 GLU A O 1
ATOM 744 N N . LEU A 1 96 ? -41.346 -19.918 30.675 1.00 53.84 96 LEU A N 1
ATOM 745 C CA . LEU A 1 96 ? -42.238 -19.073 31.490 1.00 53.84 96 LEU A CA 1
ATOM 746 C C . LEU A 1 96 ? -43.617 -18.830 30.845 1.00 53.84 96 LEU A C 1
ATOM 748 O O . LEU A 1 96 ? -44.563 -18.451 31.538 1.00 53.84 96 LEU A O 1
ATOM 752 N N . GLY A 1 97 ? -43.766 -19.093 29.542 1.00 52.41 97 GLY A N 1
ATOM 753 C CA . GLY A 1 97 ? -45.049 -18.998 28.831 1.00 52.41 97 GLY A CA 1
ATOM 754 C C . GLY A 1 97 ? -46.006 -20.166 29.100 1.00 52.41 97 GLY A C 1
ATOM 755 O O . GLY A 1 97 ? -47.220 -20.006 28.976 1.00 52.41 97 GLY A O 1
ATOM 756 N N . ALA A 1 98 ? -45.487 -21.325 29.519 1.00 57.28 98 ALA A N 1
ATOM 757 C CA . ALA A 1 98 ? -46.281 -22.539 29.722 1.00 57.28 98 ALA A CA 1
ATOM 758 C C . ALA A 1 98 ? -47.052 -22.569 31.059 1.00 57.28 98 ALA A C 1
ATOM 760 O O . ALA A 1 98 ? -47.961 -23.379 31.223 1.00 57.28 98 ALA A O 1
ATOM 761 N N . HIS A 1 99 ? -46.734 -21.678 32.007 1.00 56.12 99 HIS A N 1
ATOM 762 C CA . HIS A 1 99 ? -47.316 -21.697 33.357 1.00 56.12 99 HIS A CA 1
ATOM 763 C C . HIS A 1 99 ? -48.428 -20.666 33.618 1.00 56.12 99 HIS A C 1
ATOM 765 O O . HIS A 1 99 ? -49.097 -20.763 34.644 1.00 56.12 99 HIS A O 1
ATOM 771 N N . MET A 1 100 ? -48.688 -19.717 32.710 1.00 55.94 100 MET A N 1
ATOM 772 C CA . MET A 1 100 ? -49.760 -18.715 32.885 1.00 55.94 100 MET A CA 1
ATOM 773 C C . MET A 1 100 ? -51.084 -19.061 32.183 1.00 55.94 100 MET A C 1
ATOM 775 O O . MET A 1 100 ? -52.016 -18.260 32.198 1.00 55.94 100 MET A O 1
ATOM 779 N N . GLN A 1 101 ? -51.204 -20.255 31.597 1.00 56.62 101 GLN A N 1
ATOM 780 C CA . GLN A 1 101 ? -52.397 -20.694 30.870 1.00 56.62 101 GLN A CA 1
ATOM 781 C C . GLN A 1 101 ? -52.972 -21.971 31.501 1.00 56.62 101 GLN A C 1
ATOM 783 O O . GLN A 1 101 ? -52.936 -23.051 30.925 1.00 56.62 101 GLN A O 1
ATOM 788 N N . GLY A 1 102 ? -53.457 -21.866 32.736 1.00 48.59 102 GLY A N 1
ATOM 789 C CA . GLY A 1 102 ? -54.022 -23.011 33.451 1.00 48.59 102 GLY A CA 1
ATOM 790 C C . GLY A 1 102 ? -54.616 -22.633 34.800 1.00 48.59 102 GLY A C 1
ATOM 791 O O . GLY A 1 102 ? -54.167 -23.140 35.824 1.00 48.59 102 GLY A O 1
ATOM 792 N N . GLY A 1 103 ? -55.576 -21.705 34.785 1.00 41.06 103 GLY A N 1
ATOM 793 C CA . GLY A 1 103 ? -56.520 -21.454 35.877 1.00 41.06 103 GLY A CA 1
ATOM 794 C C . GLY A 1 103 ? -57.914 -21.897 35.465 1.00 41.06 103 GLY A C 1
ATOM 795 O O . GLY A 1 103 ? -58.237 -21.712 34.269 1.00 41.06 103 GLY A O 1
#

Radius of gyration: 29.05 Å; Cα contacts (8 Å, |Δi|>4): 40; chains: 1; bounding box: 87×42×65 Å

pLDDT: mean 82.66, std 16.4, range [41.06, 98.12]

Organism: Gossypium darwinii (NCBI:txid34276)

Mean predicted aligne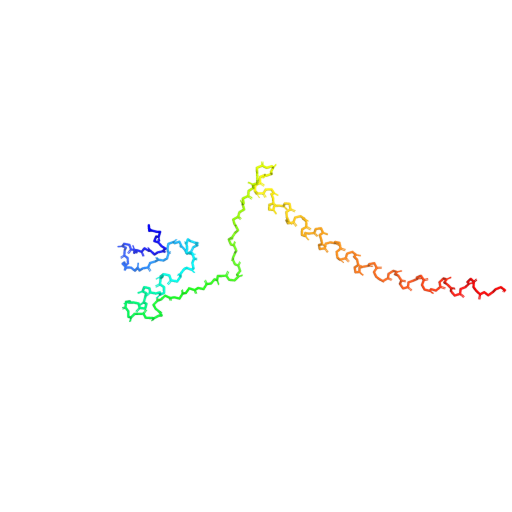d error: 12.29 Å

Solvent-accessible surface area (backbone atoms only — not comparable to full-atom values): 6887 Å² total; per-residue (Å²): 134,87,66,44,56,46,66,42,90,86,77,70,42,82,42,78,75,39,78,82,78,60,83,82,80,53,60,69,57,55,50,31,43,76,69,74,38,70,83,77,69,86,86,79,85,59,92,92,62,85,90,82,87,74,84,54,95,70,88,54,57,45,73,55,53,54,54,52,50,53,51,53,52,50,52,54,53,54,51,53,55,55,54,62,68,50,59,76,58,63,72,67,61,68,67,68,67,72,73,78,75,80,128

Foldseek 3Di:
DDDQWDQDPVPRDIDGDDLPPDPPPCPVQVVCVVVVRHPPDDDDDDPPDDDDDFDDPPPDDSVVVVVVVVVVVVVVVVVVVVVVVCVVVVVVVVVVVVPPPDD